Protein AF-A0A6V7J527-F1 (afdb_monomer_lite)

Structure (mmCIF, N/CA/C/O backbone):
data_AF-A0A6V7J527-F1
#
_entry.id   AF-A0A6V7J527-F1
#
loop_
_atom_site.group_PDB
_atom_site.id
_atom_site.type_symbol
_atom_site.label_atom_id
_atom_site.label_alt_id
_atom_site.label_comp_id
_atom_site.label_asym_id
_atom_site.label_entity_id
_atom_site.label_seq_id
_atom_site.pdbx_PDB_ins_code
_atom_site.Cartn_x
_atom_site.Cartn_y
_atom_site.Cartn_z
_atom_site.occupancy
_atom_site.B_iso_or_equiv
_atom_site.auth_seq_id
_atom_site.auth_comp_id
_atom_site.auth_asym_id
_atom_site.auth_atom_id
_atom_site.pdbx_PDB_model_num
ATOM 1 N N . GLU A 1 1 ? -16.860 -1.287 3.428 1.00 86.62 1 GLU A N 1
ATOM 2 C CA . GLU A 1 1 ? -17.198 -1.505 4.855 1.00 86.62 1 GLU A CA 1
ATOM 3 C C . GLU A 1 1 ? -16.041 -2.020 5.711 1.00 86.62 1 GLU A C 1
ATOM 5 O O . GLU A 1 1 ? -15.738 -1.364 6.691 1.00 86.62 1 GLU A O 1
ATOM 10 N N . LYS A 1 2 ? -15.343 -3.118 5.369 1.00 92.38 2 LYS A N 1
ATOM 11 C CA . LYS A 1 2 ? -14.261 -3.669 6.223 1.00 92.38 2 LYS A CA 1
ATOM 12 C C . LYS A 1 2 ? -13.080 -2.708 6.480 1.00 92.38 2 LYS A C 1
ATOM 14 O O . LYS A 1 2 ? -12.757 -2.489 7.636 1.00 92.38 2 LYS A O 1
ATOM 19 N N . VAL A 1 3 ? -12.512 -2.085 5.434 1.00 94.50 3 VAL A N 1
ATOM 20 C CA . VAL A 1 3 ? -11.461 -1.044 5.582 1.00 94.50 3 VAL A CA 1
ATOM 21 C C . VAL A 1 3 ? -11.937 0.106 6.466 1.00 94.50 3 VAL A C 1
ATOM 23 O O . VAL A 1 3 ? -11.199 0.550 7.330 1.00 94.50 3 VAL A O 1
ATOM 26 N N . ARG A 1 4 ? -13.170 0.591 6.259 1.00 95.25 4 ARG A N 1
ATOM 27 C CA . ARG A 1 4 ? -13.697 1.729 7.028 1.00 95.25 4 ARG A CA 1
ATOM 28 C C . ARG A 1 4 ? -13.747 1.411 8.518 1.00 95.25 4 ARG A C 1
ATOM 30 O O . ARG A 1 4 ? -13.200 2.169 9.297 1.00 95.25 4 ARG A O 1
ATOM 37 N N . LYS A 1 5 ? -14.279 0.238 8.877 1.00 95.94 5 LYS A N 1
ATOM 38 C CA . LYS A 1 5 ? -14.298 -0.227 10.270 1.00 95.94 5 LYS A CA 1
ATOM 39 C C . LYS A 1 5 ? -12.899 -0.302 10.884 1.00 95.94 5 LYS A C 1
ATOM 41 O O . LYS A 1 5 ? -12.711 0.178 11.989 1.00 95.94 5 LYS A O 1
ATOM 46 N N . GLU A 1 6 ? -11.922 -0.859 10.166 1.00 95.81 6 GLU A N 1
ATOM 47 C CA . GLU A 1 6 ? -10.535 -0.929 10.653 1.00 95.81 6 GLU A CA 1
ATOM 48 C C . GLU A 1 6 ? -9.945 0.466 10.921 1.00 95.81 6 GLU A C 1
ATOM 50 O O . GLU A 1 6 ? -9.292 0.683 11.945 1.00 95.81 6 GLU A O 1
ATOM 55 N N . VAL A 1 7 ? -10.196 1.417 10.017 1.00 94.38 7 VAL A N 1
ATOM 56 C CA . VAL A 1 7 ? -9.724 2.800 10.149 1.00 94.38 7 VAL A CA 1
ATOM 57 C C . VAL A 1 7 ? -10.397 3.495 11.331 1.00 94.38 7 VAL A C 1
ATOM 59 O O . VAL A 1 7 ? -9.696 4.085 12.151 1.00 94.38 7 VAL A O 1
ATOM 62 N N . ASP A 1 8 ? -11.721 3.383 11.451 1.00 94.31 8 ASP A N 1
ATOM 63 C CA . ASP A 1 8 ? -12.493 3.998 12.534 1.00 94.31 8 ASP A CA 1
ATOM 64 C C . ASP A 1 8 ? -12.051 3.449 13.903 1.00 94.31 8 ASP A C 1
ATOM 66 O O . ASP A 1 8 ? -11.729 4.216 14.809 1.00 94.31 8 ASP A O 1
ATOM 70 N N . GLU A 1 9 ? -11.917 2.124 14.037 1.00 94.12 9 GLU A N 1
ATOM 71 C CA . GLU A 1 9 ? -11.450 1.480 15.272 1.00 94.12 9 GLU A CA 1
ATOM 72 C C . GLU A 1 9 ? -10.031 1.909 15.660 1.00 94.12 9 GLU A C 1
ATOM 74 O O . GLU A 1 9 ? -9.724 2.069 16.842 1.00 94.12 9 GLU A O 1
ATOM 79 N N . THR A 1 10 ? -9.140 2.058 14.680 1.00 93.62 10 THR A N 1
ATOM 80 C CA . THR A 1 10 ? -7.761 2.499 14.929 1.00 93.62 10 THR A CA 1
ATOM 81 C C . THR A 1 10 ? -7.726 3.957 15.367 1.00 93.62 10 THR A C 1
ATOM 83 O O . THR A 1 10 ? -7.018 4.289 16.314 1.00 93.62 10 THR A O 1
ATOM 86 N N . PHE A 1 11 ? -8.535 4.807 14.734 1.00 92.81 11 PHE A N 1
ATOM 87 C CA . PHE A 1 11 ? -8.633 6.228 15.052 1.00 92.81 11 PHE A CA 1
ATOM 88 C C . PHE A 1 11 ? -9.199 6.482 16.456 1.00 92.81 11 PHE A C 1
ATOM 90 O O . PHE A 1 11 ? -8.693 7.338 17.188 1.00 92.81 11 PHE A O 1
ATOM 97 N N . GLU A 1 12 ? -10.216 5.715 16.861 1.00 93.31 12 GLU A N 1
ATOM 98 C CA . GLU A 1 12 ? -10.758 5.756 18.222 1.00 93.31 12 GLU A CA 1
ATOM 99 C C . GLU A 1 12 ? -9.716 5.302 19.255 1.00 93.31 12 GLU A C 1
ATOM 101 O O . GLU A 1 12 ? -9.526 5.965 20.276 1.00 93.31 12 GLU A O 1
ATOM 106 N N . LYS A 1 13 ? -8.983 4.213 18.978 1.00 90.88 13 LYS A N 1
ATOM 107 C CA . LYS A 1 13 ? -7.933 3.688 19.873 1.00 90.88 13 LYS A CA 1
ATOM 108 C C . LYS A 1 13 ? -6.771 4.657 20.065 1.00 90.88 13 LYS A C 1
ATOM 110 O O . LYS A 1 13 ? -6.200 4.705 21.152 1.00 90.88 13 LYS A O 1
ATOM 115 N N . SER A 1 14 ? -6.418 5.419 19.035 1.00 89.94 14 SER A N 1
ATOM 116 C CA . SER A 1 14 ? -5.310 6.371 19.084 1.00 89.94 14 SER A CA 1
ATOM 117 C C . SER A 1 14 ? -5.732 7.787 19.486 1.00 89.94 14 SER A C 1
ATOM 119 O O . SER A 1 14 ? -4.957 8.739 19.358 1.00 89.94 14 SER A O 1
ATOM 121 N N . ASN A 1 15 ? -6.957 7.934 20.010 1.00 88.00 15 ASN A N 1
ATOM 122 C CA . ASN A 1 15 ? -7.508 9.185 20.526 1.00 88.00 15 ASN A CA 1
ATOM 123 C C . ASN A 1 15 ? -7.399 10.338 19.504 1.00 88.00 15 ASN A C 1
ATOM 125 O O . ASN A 1 15 ? -7.107 11.483 19.857 1.00 88.00 15 ASN A O 1
ATOM 129 N N . GLY A 1 16 ? -7.591 10.006 18.222 1.00 83.69 16 GLY A N 1
ATOM 130 C CA . GLY A 1 16 ? -7.546 10.933 17.093 1.00 83.69 16 GLY A CA 1
ATOM 131 C C . GLY A 1 16 ? -6.151 11.278 16.555 1.00 83.69 16 GLY A C 1
ATOM 132 O O . GLY A 1 16 ? -6.053 12.013 15.572 1.00 83.69 16 GLY A O 1
ATOM 133 N N . SER A 1 17 ? -5.072 10.760 17.150 1.00 89.00 17 SER A N 1
ATOM 134 C CA . SER A 1 17 ? -3.713 10.934 16.628 1.00 89.00 17 SER A CA 1
ATOM 135 C C . SER A 1 17 ? -3.341 9.765 15.720 1.00 89.00 17 SER A C 1
ATOM 137 O O . SER A 1 17 ? -3.337 8.618 16.153 1.00 89.00 17 SER A O 1
ATOM 139 N N . LEU A 1 18 ? -2.999 10.038 14.462 1.00 88.81 18 LEU A N 1
ATOM 140 C CA . LEU A 1 18 ? -2.494 9.027 13.528 1.00 88.81 18 LEU A CA 1
ATOM 141 C C . LEU A 1 18 ? -1.009 9.275 13.267 1.00 88.81 18 LEU A C 1
ATOM 143 O O . LEU A 1 18 ? -0.642 10.109 12.439 1.00 88.81 18 LEU A O 1
ATOM 147 N N . GLY A 1 19 ? -0.156 8.567 14.004 1.00 92.25 19 GLY A N 1
ATOM 148 C CA . GLY A 1 19 ? 1.274 8.483 13.745 1.00 92.25 19 GLY A CA 1
ATOM 149 C C . GLY A 1 19 ? 1.619 7.276 12.870 1.00 92.25 19 GLY A C 1
ATOM 150 O O . GLY A 1 19 ? 0.756 6.554 12.368 1.00 92.25 19 GLY A O 1
ATOM 151 N N . MET A 1 20 ? 2.918 7.034 12.675 1.00 93.44 20 MET A N 1
ATOM 152 C CA . MET A 1 20 ? 3.364 5.907 11.845 1.00 93.44 20 MET A CA 1
ATOM 153 C C . MET A 1 20 ? 3.025 4.543 12.451 1.00 93.44 20 MET A C 1
ATOM 155 O O . MET A 1 20 ? 2.792 3.605 11.696 1.00 93.44 20 MET A O 1
ATOM 159 N N . ALA A 1 21 ?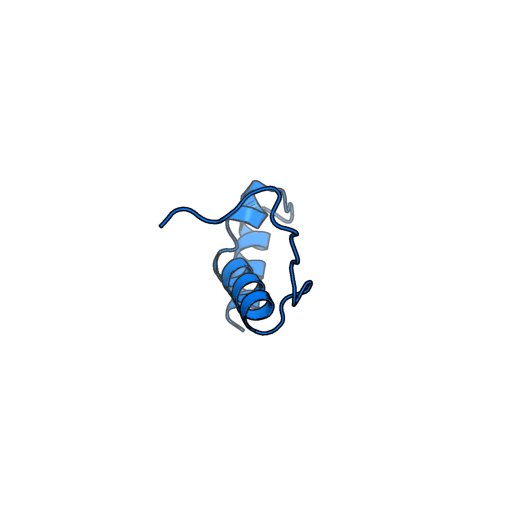 2.981 4.422 13.780 1.00 90.94 21 ALA A N 1
ATOM 160 C CA . ALA A 1 21 ? 2.649 3.162 14.443 1.00 90.94 21 ALA A CA 1
ATOM 161 C C . ALA A 1 21 ? 1.185 2.766 14.187 1.00 90.94 21 ALA A C 1
ATOM 163 O O . ALA A 1 21 ? 0.894 1.615 13.868 1.00 90.94 21 ALA A O 1
ATOM 164 N N . GLU A 1 22 ? 0.273 3.734 14.247 1.00 93.19 22 GLU A N 1
ATOM 165 C CA . GLU A 1 22 ? -1.149 3.535 13.981 1.00 93.19 22 GLU A CA 1
ATOM 166 C C . GLU A 1 22 ? -1.377 3.189 12.510 1.00 93.19 22 GLU A C 1
ATOM 168 O O . GLU A 1 22 ? -2.085 2.232 12.206 1.00 93.19 22 GLU A O 1
ATOM 173 N N . LEU A 1 23 ? -0.713 3.897 11.589 1.00 93.19 23 LEU A N 1
ATOM 174 C CA . LEU A 1 23 ? -0.791 3.593 10.158 1.00 93.19 23 LEU A CA 1
ATOM 175 C C . LEU A 1 23 ? -0.273 2.187 9.831 1.00 93.19 23 LEU A C 1
ATOM 177 O O . LEU A 1 23 ? -0.865 1.500 9.004 1.00 93.19 23 LEU A O 1
ATOM 181 N N . GLN A 1 24 ? 0.794 1.737 10.497 1.00 92.94 24 GLN A N 1
ATOM 182 C CA . GLN A 1 24 ? 1.316 0.374 10.342 1.00 92.94 24 GLN A CA 1
ATOM 183 C C . GLN A 1 24 ? 0.358 -0.701 10.872 1.00 92.94 24 GLN A C 1
ATOM 185 O O . GLN A 1 24 ? 0.451 -1.851 10.449 1.00 92.94 24 GLN A O 1
ATOM 190 N N . SER A 1 25 ? -0.573 -0.352 11.765 1.00 93.62 25 SER A N 1
ATOM 191 C CA . SER A 1 25 ? -1.573 -1.298 12.276 1.00 93.62 25 SER A CA 1
ATOM 192 C C . SER A 1 25 ? -2.746 -1.545 11.312 1.00 93.62 25 SER A C 1
ATOM 194 O O . SER A 1 25 ? -3.435 -2.559 11.444 1.00 93.62 25 SER A O 1
ATOM 196 N N . LEU A 1 26 ? -2.939 -0.681 10.302 1.00 95.88 26 LEU A N 1
ATOM 197 C CA . LEU A 1 26 ? -4.019 -0.755 9.304 1.00 95.88 26 LEU A CA 1
ATOM 198 C C . LEU A 1 26 ? -3.751 -1.829 8.232 1.00 95.88 26 LEU A C 1
ATOM 200 O O . LEU A 1 26 ? -3.502 -1.542 7.056 1.00 95.88 26 LEU A O 1
ATOM 204 N N . THR A 1 27 ? -3.781 -3.094 8.646 1.00 95.69 27 THR A N 1
ATOM 205 C CA . THR A 1 27 ? -3.378 -4.245 7.823 1.00 95.69 27 THR A CA 1
ATOM 206 C C . THR A 1 27 ? -4.308 -4.457 6.627 1.00 95.69 27 THR A C 1
ATOM 208 O O . THR A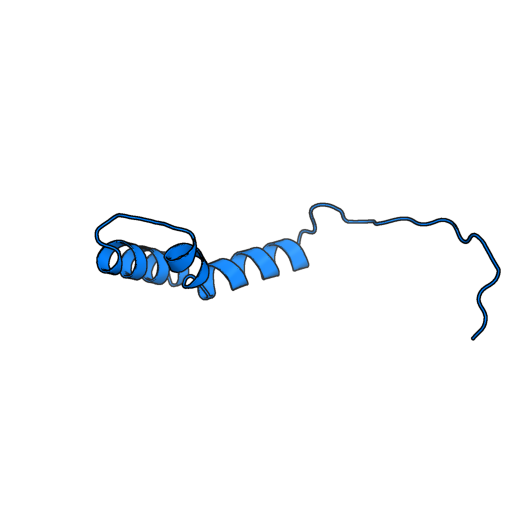 1 27 ? -3.860 -4.755 5.518 1.00 95.69 27 THR A O 1
ATOM 211 N N . TYR A 1 28 ? -5.619 -4.316 6.817 1.00 96.75 28 TYR A N 1
ATOM 212 C CA . TYR A 1 28 ? -6.607 -4.528 5.766 1.00 96.75 28 TYR A CA 1
ATOM 213 C C . TYR A 1 28 ? -6.549 -3.418 4.713 1.00 96.75 28 TYR A C 1
ATOM 215 O O . TYR A 1 28 ? -6.604 -3.709 3.515 1.00 96.75 28 TYR A O 1
ATOM 223 N N . LEU A 1 29 ? -6.353 -2.166 5.133 1.00 96.62 29 LEU A N 1
ATOM 224 C CA . LEU A 1 29 ? -6.067 -1.060 4.219 1.00 96.62 29 LEU A CA 1
ATOM 225 C C . LEU A 1 29 ? -4.790 -1.313 3.404 1.00 96.62 29 LEU A C 1
ATOM 227 O O . LEU A 1 29 ? -4.808 -1.144 2.183 1.00 96.62 29 LEU A O 1
ATOM 231 N N . GLU A 1 30 ? -3.706 -1.761 4.043 1.00 96.56 30 GLU A N 1
ATOM 232 C CA . GLU A 1 30 ? -2.454 -2.079 3.349 1.00 96.56 30 GLU A CA 1
ATOM 233 C C . GLU A 1 30 ? -2.656 -3.180 2.295 1.00 96.56 30 GLU A C 1
ATOM 235 O O . GLU A 1 30 ? -2.191 -3.050 1.160 1.00 96.56 30 GLU A O 1
ATOM 240 N N . MET A 1 31 ? -3.408 -4.236 2.624 1.00 96.94 31 MET A N 1
ATOM 241 C CA . MET A 1 31 ? -3.764 -5.285 1.664 1.00 96.94 31 MET A CA 1
ATOM 242 C C . MET A 1 31 ? -4.552 -4.731 0.471 1.00 96.94 31 MET A C 1
ATOM 244 O O . MET A 1 31 ? -4.252 -5.083 -0.670 1.00 96.94 31 MET A O 1
ATOM 248 N N . CYS A 1 32 ? -5.522 -3.838 0.700 1.00 96.88 32 CYS A N 1
ATOM 249 C CA . CYS A 1 32 ? -6.273 -3.200 -0.382 1.00 96.88 32 CYS A CA 1
ATOM 250 C C . CYS A 1 32 ? -5.374 -2.365 -1.304 1.00 96.88 32 CYS A C 1
ATOM 252 O O . CYS A 1 32 ? -5.538 -2.419 -2.525 1.00 96.88 32 CYS A O 1
ATOM 254 N N . ILE A 1 33 ? -4.415 -1.623 -0.745 1.00 96.12 33 ILE A N 1
ATOM 255 C CA . ILE A 1 33 ? -3.447 -0.842 -1.526 1.00 96.12 33 ILE A CA 1
ATOM 256 C C . ILE A 1 33 ? -2.555 -1.779 -2.349 1.00 96.12 33 ILE A C 1
ATOM 258 O O . ILE A 1 33 ? -2.430 -1.595 -3.559 1.00 96.12 33 ILE A O 1
ATOM 262 N N . LYS A 1 34 ? -1.983 -2.816 -1.724 1.00 96.75 34 LYS A N 1
ATOM 263 C CA . LYS A 1 34 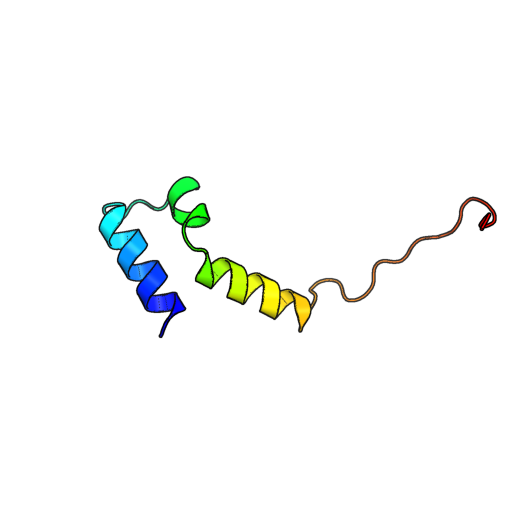? -1.125 -3.804 -2.403 1.00 96.75 34 LYS A CA 1
ATOM 264 C C . LYS A 1 34 ? -1.850 -4.500 -3.551 1.00 96.75 34 LYS A C 1
ATOM 266 O O . LYS A 1 34 ? -1.294 -4.619 -4.638 1.00 96.75 34 LYS A O 1
ATOM 271 N N . GLU A 1 35 ? -3.096 -4.910 -3.339 1.00 97.19 35 GLU A N 1
ATOM 272 C CA . GLU A 1 35 ? -3.882 -5.586 -4.372 1.00 97.19 35 GLU A CA 1
ATOM 273 C C . GLU A 1 35 ? -4.271 -4.639 -5.513 1.00 97.19 35 GLU A C 1
ATOM 275 O O . GLU A 1 35 ? -4.228 -5.018 -6.685 1.00 97.19 35 GLU A O 1
ATOM 280 N N . SER A 1 36 ? -4.561 -3.376 -5.189 1.00 96.75 36 SER A N 1
ATOM 281 C CA . SER A 1 36 ? -4.786 -2.340 -6.201 1.00 96.75 36 SER A CA 1
ATOM 282 C C . SER A 1 36 ? -3.545 -2.141 -7.068 1.00 96.75 36 SER A C 1
ATOM 284 O O . SER A 1 36 ? -3.668 -2.085 -8.285 1.00 96.75 36 SER A O 1
ATOM 286 N N . LEU A 1 37 ? -2.348 -2.113 -6.472 1.00 96.38 37 LEU A N 1
ATOM 287 C CA . LEU A 1 37 ? -1.079 -2.002 -7.200 1.00 96.38 37 LEU A CA 1
ATOM 288 C C . LEU A 1 37 ? -0.710 -3.277 -7.976 1.00 96.38 37 LEU A C 1
ATOM 290 O O . LEU A 1 37 ? -0.049 -3.184 -9.007 1.00 96.38 37 LEU A O 1
ATOM 294 N N . ARG A 1 38 ? -1.138 -4.461 -7.518 1.00 96.50 38 ARG A N 1
ATOM 295 C CA . ARG A 1 38 ? -0.972 -5.726 -8.254 1.00 96.50 38 ARG A CA 1
ATOM 296 C C . ARG A 1 38 ? -1.779 -5.726 -9.553 1.00 96.50 38 ARG A C 1
ATOM 298 O O . ARG A 1 38 ? -1.292 -6.206 -10.573 1.00 96.50 38 ARG A O 1
ATOM 305 N N . LEU A 1 39 ? -3.014 -5.222 -9.502 1.00 96.94 39 LEU A N 1
ATOM 306 C CA . LEU A 1 39 ? -3.909 -5.122 -10.660 1.00 96.94 39 LEU A CA 1
ATOM 307 C C . LEU A 1 39 ? -3.574 -3.923 -11.555 1.00 96.94 39 LEU A C 1
ATOM 309 O O . LEU A 1 39 ? -3.630 -4.030 -12.778 1.00 96.94 39 LEU A O 1
ATOM 313 N N . TYR A 1 40 ? -3.218 -2.797 -10.939 1.00 95.62 40 TYR A N 1
ATOM 314 C CA . TYR A 1 40 ? -2.959 -1.515 -11.585 1.00 95.62 40 TYR A CA 1
ATOM 315 C C . TYR A 1 40 ? -1.593 -0.974 -11.139 1.00 95.62 40 TYR A C 1
ATOM 317 O O . TYR A 1 40 ? -1.520 -0.045 -10.326 1.00 95.62 40 TYR A O 1
ATOM 325 N N . PRO A 1 41 ? -0.490 -1.560 -11.635 1.00 94.81 41 PRO A N 1
ATOM 326 C CA . PRO A 1 41 ? 0.844 -1.088 -11.298 1.00 94.81 41 PRO A CA 1
ATOM 327 C C . PRO A 1 41 ? 1.051 0.338 -11.818 1.00 94.81 41 PRO A C 1
ATOM 329 O O . PRO A 1 41 ? 0.772 0.633 -12.979 1.00 94.81 41 PRO A O 1
ATOM 332 N N . VAL A 1 42 ? 1.589 1.221 -10.969 1.00 94.88 42 VAL A N 1
ATOM 333 C CA . VAL A 1 42 ? 1.897 2.620 -11.338 1.00 94.88 42 VAL A CA 1
ATOM 334 C C . VAL A 1 42 ? 2.947 2.679 -12.453 1.00 94.88 42 VAL A C 1
ATOM 336 O O . VAL A 1 42 ? 2.853 3.508 -13.354 1.00 94.88 42 VAL A O 1
ATOM 339 N N . ALA A 1 43 ? 3.927 1.772 -12.405 1.00 94.12 43 ALA A N 1
ATOM 340 C CA . ALA A 1 43 ? 4.947 1.585 -13.431 1.00 94.12 43 ALA A CA 1
ATOM 341 C C . ALA A 1 43 ? 4.781 0.188 -14.062 1.00 94.12 43 ALA A C 1
ATOM 343 O O . ALA A 1 43 ? 5.296 -0.789 -13.516 1.00 94.12 43 ALA A O 1
ATOM 344 N N . PRO A 1 44 ? 4.053 0.059 -15.187 1.00 89.44 44 PRO A N 1
ATOM 345 C CA . PRO A 1 44 ? 3.743 -1.241 -15.789 1.00 89.44 44 PRO A CA 1
ATOM 346 C C . PRO A 1 44 ? 4.952 -1.930 -16.441 1.00 89.44 44 PRO A C 1
ATOM 348 O O . PRO A 1 44 ? 4.903 -3.130 -16.698 1.00 89.44 44 PRO A O 1
ATOM 351 N N . ALA A 1 45 ? 6.036 -1.198 -16.707 1.00 92.94 45 ALA A N 1
ATOM 352 C CA . ALA A 1 45 ? 7.272 -1.746 -17.246 1.00 92.94 45 ALA A CA 1
ATOM 353 C C . ALA A 1 45 ? 8.484 -1.118 -16.552 1.00 92.94 45 ALA A C 1
ATOM 355 O O . ALA A 1 45 ? 8.551 0.098 -16.373 1.00 92.94 45 ALA A O 1
ATOM 356 N N . ILE A 1 46 ? 9.457 -1.959 -16.202 1.00 93.81 46 ILE A N 1
ATOM 357 C CA . ILE A 1 46 ? 10.763 -1.549 -15.680 1.00 93.81 46 ILE A CA 1
ATOM 358 C C . ILE A 1 46 ? 11.810 -2.164 -16.607 1.00 93.81 46 ILE A C 1
ATOM 360 O O . ILE A 1 46 ? 12.017 -3.375 -16.594 1.00 93.81 46 ILE A O 1
ATOM 364 N N . GLN A 1 47 ? 12.428 -1.340 -17.451 1.00 94.56 47 GL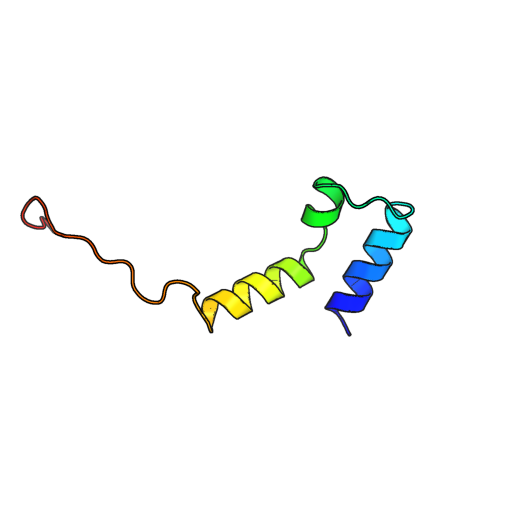N A N 1
ATOM 365 C CA . GLN A 1 47 ? 13.387 -1.794 -18.460 1.00 94.56 47 GLN A CA 1
ATOM 366 C C . GLN A 1 47 ? 14.826 -1.707 -17.942 1.00 94.56 47 GLN A C 1
ATOM 368 O O . GLN A 1 47 ? 15.163 -0.828 -17.149 1.00 94.56 47 GLN A O 1
ATOM 373 N N . ARG A 1 48 ? 15.676 -2.627 -18.406 1.00 93.94 48 ARG A N 1
ATOM 374 C CA . ARG A 1 48 ? 17.126 -2.642 -18.171 1.00 93.94 48 ARG A CA 1
ATOM 375 C C . ARG A 1 48 ? 17.841 -3.050 -19.457 1.00 93.94 48 ARG A C 1
ATOM 377 O O . ARG A 1 48 ? 17.251 -3.740 -20.287 1.00 93.94 48 ARG A O 1
ATOM 384 N N . ILE A 1 49 ? 19.094 -2.629 -19.598 1.00 94.88 49 ILE A N 1
ATOM 385 C CA . ILE A 1 49 ? 20.004 -3.046 -20.672 1.00 94.88 49 ILE A CA 1
ATOM 386 C C . ILE A 1 49 ? 21.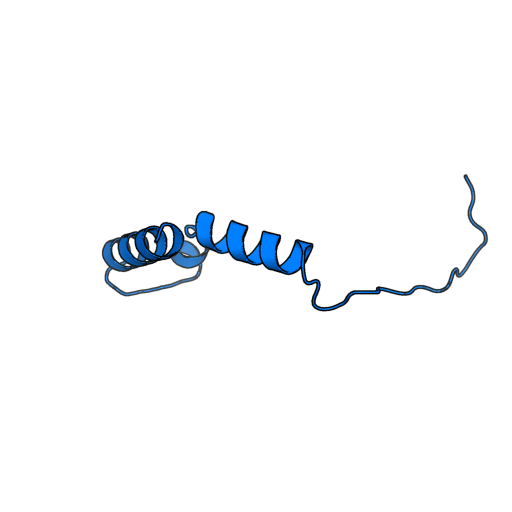033 -3.986 -20.039 1.00 94.88 49 ILE A C 1
ATOM 388 O O . ILE A 1 49 ? 21.490 -3.721 -18.929 1.00 94.88 49 ILE A O 1
ATOM 392 N N . LEU A 1 50 ? 21.339 -5.098 -20.707 1.00 95.06 50 LEU A N 1
ATOM 393 C CA . LEU A 1 50 ? 22.381 -6.021 -20.260 1.00 95.06 50 LEU A CA 1
ATOM 394 C C . LEU A 1 50 ? 23.755 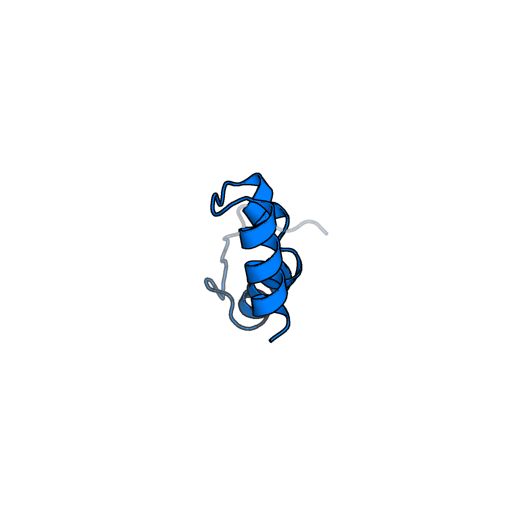-5.390 -20.503 1.00 95.06 50 LEU A C 1
ATOM 396 O O . LEU A 1 50 ? 24.012 -4.899 -21.600 1.00 95.06 50 LEU A O 1
ATOM 400 N N . GLU A 1 51 ? 24.610 -5.401 -19.483 1.00 95.44 51 GLU A N 1
ATOM 401 C CA . GLU A 1 51 ? 26.015 -4.991 -19.621 1.00 95.44 51 GLU A CA 1
ATOM 402 C C . GLU A 1 51 ? 26.880 -6.139 -20.160 1.00 95.44 51 GLU A C 1
ATOM 404 O O . GLU A 1 51 ? 27.759 -5.896 -20.980 1.00 95.44 51 GLU A O 1
ATOM 409 N N . ASP A 1 52 ? 26.557 -7.381 -19.785 1.00 95.06 52 ASP A N 1
ATOM 410 C CA . ASP A 1 52 ? 27.247 -8.607 -20.195 1.00 95.06 52 ASP A CA 1
ATOM 411 C C . ASP A 1 52 ? 26.246 -9.726 -20.551 1.00 95.06 52 ASP A C 1
ATOM 413 O O . ASP A 1 52 ? 25.061 -9.668 -20.192 1.00 95.06 52 ASP A O 1
ATOM 417 N N . ASP A 1 53 ? 26.730 -10.766 -21.239 1.00 93.81 53 ASP A N 1
ATOM 418 C CA . ASP A 1 53 ? 25.942 -11.945 -21.616 1.00 93.81 53 ASP A CA 1
ATOM 419 C C . ASP A 1 53 ? 25.462 -12.745 -20.389 1.00 93.81 53 ASP A C 1
ATOM 421 O O . ASP A 1 53 ? 26.189 -12.944 -19.412 1.00 93.81 53 ASP A O 1
ATOM 425 N N . LEU A 1 54 ? 24.230 -13.267 -20.454 1.00 92.81 54 LEU A N 1
ATOM 426 C CA . LEU A 1 54 ? 23.657 -14.101 -19.393 1.00 92.81 54 LEU A CA 1
ATOM 427 C C . LEU A 1 54 ? 24.364 -15.462 -19.322 1.00 92.81 54 LEU A C 1
ATOM 429 O O . LEU A 1 54 ? 24.378 -16.214 -20.297 1.00 92.81 54 LEU A O 1
ATOM 433 N N . GLN A 1 55 ? 24.877 -15.812 -18.143 1.00 88.81 55 GLN A N 1
ATOM 434 C CA . GLN A 1 55 ? 25.341 -17.165 -17.829 1.00 88.81 55 GLN A CA 1
ATOM 435 C C . GLN A 1 55 ? 24.243 -17.892 -17.038 1.00 88.81 55 GLN A C 1
ATOM 437 O O . GLN A 1 55 ? 23.799 -17.385 -16.007 1.00 88.81 55 GLN A O 1
ATOM 442 N N . PHE A 1 56 ? 23.778 -19.036 -17.550 1.00 73.50 56 PHE A N 1
ATOM 443 C CA . PHE A 1 56 ? 22.733 -19.877 -16.948 1.00 73.50 56 PHE A CA 1
ATOM 444 C C . PHE A 1 56 ? 23.323 -21.088 -16.226 1.00 73.50 56 PHE A C 1
ATOM 446 O O . PHE A 1 56 ? 24.301 -21.664 -16.757 1.00 73.50 56 PHE A O 1
#

Secondary structure (DSSP, 8-state):
-HHHHHHHHHHHHTTT---HHHHHH-HHHHHHHHHHHHHS-SSS------SSPPP-

pLDDT: mean 93.36, std 3.91, range [73.5, 97.19]

Organism: NCBI:txid1563983

Radius of gyration: 18.9 Å; chains: 1; bounding box: 44×31×42 Å

Sequence (56 aa):
EKVRKEVDETFEKSNGSLGMAELQSLTYLEMCIKESLRLYPVAPAIQRILEDDLQF

InterPro domains:
  IPR001128 Cytochrome P450 [PF00067] (1-56)
  IPR036396 Cytochrome P450 superfamily [G3DSA:1.10.630.10] (1-56)
  IPR036396 Cytochrome P450 superfamily [SSF48264] (1-55)
  IPR050196 Cytochrome P450 Monooxygenases [PTHR24291] (1-54)

Foldseek 3Di:
DVLVVLLVVLCVVVVNDDDPVSVVSSVVVVVVVVVCCVVPPPDPDDDDDDPDDDDD